Protein AF-A7S9J8-F1 (afdb_monomer)

Structure (mmCIF, N/CA/C/O backbone):
data_AF-A7S9J8-F1
#
_entry.id   AF-A7S9J8-F1
#
loop_
_atom_site.group_PDB
_atom_site.id
_atom_site.type_symbol
_atom_site.label_atom_id
_atom_site.label_alt_id
_atom_site.label_comp_id
_atom_site.label_asym_id
_atom_site.label_entity_id
_atom_site.label_seq_id
_atom_site.pdbx_PDB_ins_code
_atom_site.Cartn_x
_atom_site.Cartn_y
_atom_site.Cartn_z
_atom_site.occupancy
_atom_site.B_iso_or_equiv
_atom_site.auth_seq_id
_atom_site.auth_comp_id
_atom_site.auth_asym_id
_atom_site.auth_atom_id
_atom_site.pdbx_PDB_model_num
ATOM 1 N N . GLY A 1 1 ? 16.581 -8.876 4.668 1.00 65.31 1 GLY A N 1
ATOM 2 C CA . GLY A 1 1 ? 16.088 -7.939 3.644 1.00 65.31 1 GLY A CA 1
ATOM 3 C C . GLY A 1 1 ? 16.316 -8.502 2.258 1.00 65.31 1 GLY A C 1
ATOM 4 O O . GLY A 1 1 ? 17.379 -8.290 1.707 1.00 65.31 1 GLY A O 1
ATOM 5 N N . SER A 1 2 ? 15.348 -9.242 1.714 1.00 79.88 2 SER A N 1
ATOM 6 C CA . SER A 1 2 ? 15.428 -9.821 0.358 1.00 79.88 2 SER A CA 1
ATOM 7 C C . SER A 1 2 ? 14.514 -9.099 -0.648 1.00 79.88 2 SER A C 1
ATOM 9 O O . SER A 1 2 ? 14.143 -9.685 -1.655 1.00 79.88 2 SER A O 1
ATOM 11 N N . GLY A 1 3 ? 14.039 -7.891 -0.320 1.00 80.19 3 GLY A N 1
ATOM 12 C CA . GLY A 1 3 ? 13.184 -7.082 -1.200 1.00 80.19 3 GLY A CA 1
ATOM 13 C C . GLY A 1 3 ? 11.688 -7.427 -1.231 1.00 80.19 3 GLY A C 1
ATOM 14 O O . GLY A 1 3 ? 10.945 -6.751 -1.925 1.00 80.19 3 GLY A O 1
ATOM 15 N N . LYS A 1 4 ? 11.202 -8.418 -0.468 1.00 83.88 4 LYS A N 1
ATOM 16 C CA . LYS A 1 4 ? 9.772 -8.810 -0.482 1.00 83.88 4 LYS A CA 1
ATOM 17 C C . LYS A 1 4 ? 8.818 -7.652 -0.161 1.00 83.88 4 LYS A C 1
ATOM 19 O O . LYS A 1 4 ? 7.869 -7.429 -0.900 1.00 83.88 4 LYS A O 1
ATOM 24 N N . SER A 1 5 ? 9.109 -6.886 0.892 1.00 81.94 5 SER A N 1
ATOM 25 C CA . SER A 1 5 ? 8.307 -5.710 1.262 1.00 81.94 5 SER A CA 1
ATOM 26 C C . SER A 1 5 ? 8.388 -4.601 0.207 1.00 81.94 5 SER A C 1
ATOM 28 O O . SER A 1 5 ? 7.408 -3.910 -0.030 1.00 81.94 5 SER A O 1
ATOM 30 N N . THR A 1 6 ? 9.528 -4.467 -0.476 1.00 84.25 6 THR A N 1
ATOM 31 C CA . THR A 1 6 ? 9.696 -3.523 -1.590 1.00 84.25 6 THR A CA 1
ATOM 32 C C . THR A 1 6 ? 8.826 -3.912 -2.786 1.00 84.25 6 THR A C 1
ATOM 34 O O . THR A 1 6 ? 8.196 -3.049 -3.383 1.00 84.25 6 THR A O 1
ATOM 37 N N . VAL A 1 7 ? 8.744 -5.207 -3.112 1.00 83.69 7 VAL A N 1
ATOM 38 C CA . VAL A 1 7 ? 7.869 -5.712 -4.185 1.00 83.69 7 VAL A CA 1
ATOM 39 C C . VAL A 1 7 ? 6.395 -5.493 -3.840 1.00 83.69 7 VAL A C 1
ATOM 41 O O . VAL A 1 7 ? 5.646 -5.025 -4.692 1.00 83.69 7 VAL A O 1
ATOM 44 N N . ALA A 1 8 ? 5.990 -5.770 -2.597 1.00 82.31 8 ALA A N 1
ATOM 45 C CA . ALA A 1 8 ? 4.624 -5.509 -2.142 1.00 82.31 8 ALA A CA 1
ATOM 46 C C . ALA A 1 8 ? 4.257 -4.020 -2.273 1.00 82.31 8 ALA A C 1
ATOM 48 O O . ALA A 1 8 ? 3.253 -3.691 -2.894 1.00 82.31 8 ALA A O 1
ATOM 49 N N . ALA A 1 9 ? 5.132 -3.117 -1.819 1.00 82.06 9 ALA A N 1
ATOM 50 C CA . ALA A 1 9 ? 4.886 -1.679 -1.904 1.00 82.06 9 ALA A CA 1
ATOM 51 C C . ALA A 1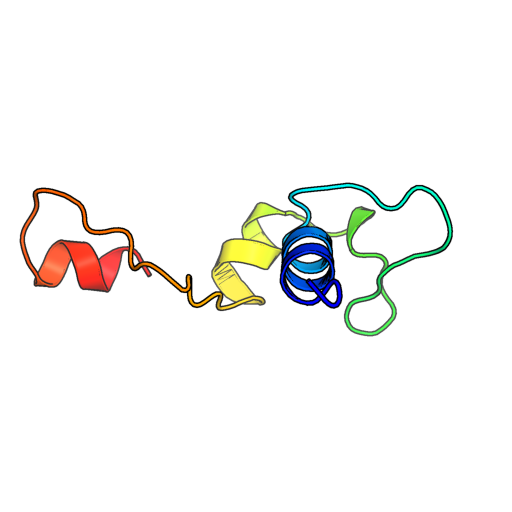 9 ? 4.808 -1.148 -3.353 1.00 82.06 9 ALA A C 1
ATOM 53 O O . ALA A 1 9 ? 4.088 -0.188 -3.621 1.00 82.06 9 ALA A O 1
ATOM 54 N N . LEU A 1 10 ? 5.521 -1.767 -4.302 1.00 82.94 10 LEU A N 1
ATOM 55 C CA . LEU A 1 10 ? 5.398 -1.450 -5.731 1.00 82.94 10 LEU A CA 1
ATOM 56 C C . LEU A 1 10 ? 4.067 -1.942 -6.321 1.00 82.94 10 LEU A C 1
ATOM 58 O O . LEU A 1 10 ? 3.473 -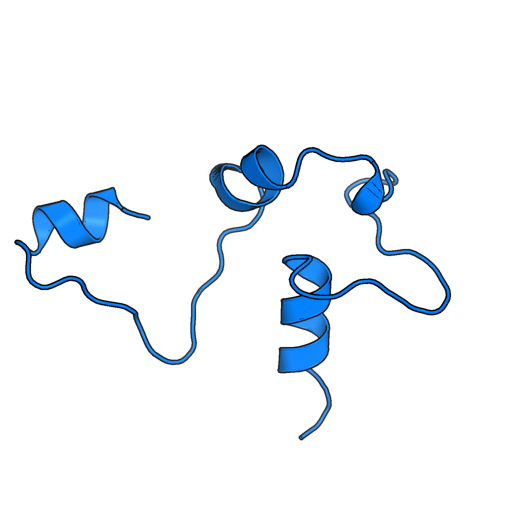1.235 -7.131 1.00 82.94 10 LEU A O 1
ATOM 62 N N . LEU A 1 11 ? 3.576 -3.116 -5.904 1.00 82.19 11 LEU A N 1
ATOM 63 C CA . LEU A 1 11 ? 2.269 -3.646 -6.324 1.00 82.19 11 LEU A CA 1
ATOM 64 C C . LEU A 1 11 ? 1.109 -2.791 -5.804 1.00 82.19 11 LEU A C 1
ATOM 66 O O . LEU A 1 11 ? 0.164 -2.520 -6.538 1.00 82.19 11 LEU A O 1
ATOM 70 N N . GLU A 1 12 ? 1.212 -2.313 -4.565 1.00 76.25 12 GLU A N 1
ATOM 71 C CA . GLU A 1 12 ? 0.251 -1.379 -3.962 1.00 76.25 12 GLU A CA 1
ATOM 72 C C . GLU A 1 12 ? 0.385 0.055 -4.489 1.00 76.25 12 GLU A C 1
ATOM 74 O O . GLU A 1 12 ? -0.401 0.941 -4.135 1.00 76.25 12 GLU A O 1
ATOM 79 N N . ARG A 1 13 ? 1.383 0.285 -5.354 1.00 77.69 13 ARG A N 1
ATOM 80 C CA . ARG A 1 13 ? 1.699 1.577 -5.961 1.00 77.69 13 ARG A CA 1
ATOM 81 C C . ARG A 1 13 ? 1.992 2.663 -4.914 1.00 77.69 13 ARG A C 1
ATOM 83 O O . ARG A 1 13 ? 1.744 3.844 -5.145 1.00 77.69 13 ARG A O 1
ATOM 90 N N . PHE A 1 14 ? 2.571 2.274 -3.775 1.00 78.38 14 PHE A N 1
ATOM 91 C CA . PHE A 1 14 ? 3.184 3.211 -2.826 1.00 78.38 14 PHE A CA 1
ATOM 92 C C . PHE A 1 14 ? 4.474 3.832 -3.382 1.00 78.38 14 PHE A C 1
ATOM 94 O O . PHE A 1 14 ? 4.878 4.906 -2.940 1.00 78.38 14 PHE A O 1
ATOM 101 N N . TYR A 1 15 ? 5.091 3.184 -4.375 1.00 80.81 15 TYR A N 1
ATOM 102 C CA . TYR A 1 15 ? 6.243 3.689 -5.120 1.00 80.81 15 TYR A CA 1
ATOM 103 C C . TYR A 1 15 ? 6.058 3.465 -6.624 1.00 80.81 15 TYR A C 1
ATOM 105 O O . TYR A 1 15 ? 5.376 2.527 -7.038 1.00 80.81 15 TYR A O 1
ATOM 113 N N . GLU A 1 16 ? 6.706 4.295 -7.442 1.00 77.12 16 GLU A N 1
ATOM 114 C CA . GLU A 1 16 ? 6.782 4.085 -8.890 1.00 77.12 16 GLU A CA 1
ATOM 115 C C . GLU A 1 16 ? 8.054 3.327 -9.284 1.00 77.12 16 GLU A C 1
ATOM 117 O O . GLU A 1 16 ? 9.113 3.477 -8.673 1.00 77.12 16 GLU A O 1
ATOM 122 N N . VAL A 1 17 ? 7.960 2.510 -10.335 1.00 81.50 17 VAL A N 1
ATOM 123 C CA . VAL A 1 17 ? 9.122 1.816 -10.900 1.00 81.50 17 VAL A CA 1
ATOM 124 C C . VAL A 1 17 ? 9.982 2.779 -11.720 1.00 81.50 17 VAL A C 1
ATOM 126 O O . VAL A 1 17 ? 9.481 3.488 -12.588 1.00 81.50 17 VAL A O 1
ATOM 129 N N . HIS A 1 18 ? 11.298 2.766 -11.498 1.00 79.88 18 HIS A N 1
ATOM 130 C CA . HIS A 1 18 ? 12.237 3.571 -12.292 1.00 79.88 18 HIS A CA 1
ATOM 131 C C . HIS A 1 18 ? 12.477 2.998 -13.700 1.00 79.88 18 HIS A C 1
ATOM 133 O O . HIS A 1 18 ? 12.689 3.751 -14.647 1.00 79.88 18 HIS A O 1
ATOM 139 N N . HIS A 1 19 ? 12.420 1.670 -13.852 1.00 85.06 19 HIS A N 1
ATOM 140 C CA . HIS A 1 19 ? 12.568 0.970 -15.130 1.00 85.06 19 HIS A CA 1
ATOM 141 C C . HIS A 1 19 ? 11.627 -0.239 -15.203 1.00 85.06 19 HIS A C 1
ATOM 143 O O . HIS A 1 19 ? 11.359 -0.888 -14.192 1.00 85.06 19 HIS A O 1
ATOM 149 N N . GLY A 1 20 ? 11.163 -0.566 -16.413 1.00 87.56 20 GLY A N 1
ATOM 150 C CA . GLY A 1 20 ? 10.208 -1.651 -16.649 1.00 87.56 20 GLY A CA 1
ATOM 151 C C . GLY A 1 20 ? 8.754 -1.238 -16.404 1.00 87.56 20 GLY A C 1
ATOM 152 O O . GLY A 1 20 ? 8.411 -0.056 -16.450 1.00 87.56 20 GLY A O 1
ATOM 153 N N . ARG A 1 21 ? 7.890 -2.233 -16.196 1.00 88.44 21 ARG A N 1
ATOM 154 C CA . ARG A 1 21 ? 6.470 -2.050 -15.875 1.00 88.44 21 ARG A CA 1
ATOM 155 C C . ARG A 1 21 ? 5.953 -3.202 -15.031 1.00 88.44 21 ARG A C 1
ATOM 157 O O . ARG A 1 21 ? 6.439 -4.324 -15.155 1.00 88.44 21 ARG A O 1
ATOM 164 N N . VAL A 1 22 ? 4.950 -2.904 -14.216 1.00 87.69 22 VAL A N 1
ATOM 165 C CA . VAL A 1 22 ? 4.161 -3.891 -13.482 1.00 87.69 22 VAL A CA 1
ATOM 166 C C . VAL A 1 22 ? 2.794 -3.928 -14.141 1.00 87.69 22 VAL A C 1
ATOM 168 O O . VAL A 1 22 ? 2.197 -2.877 -14.375 1.00 87.69 22 VAL A O 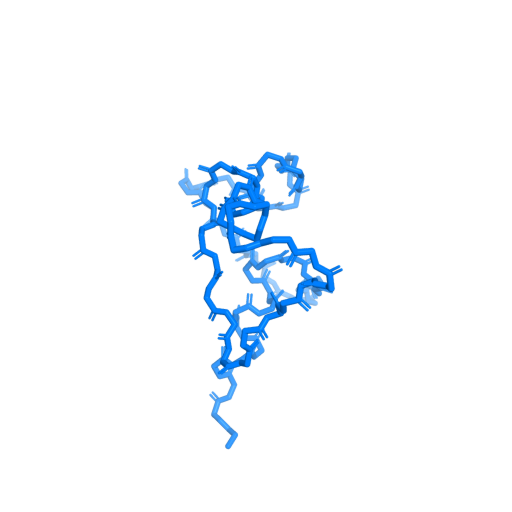1
ATOM 171 N N . THR A 1 23 ? 2.321 -5.123 -14.477 1.00 89.75 23 THR A N 1
ATOM 172 C CA . THR A 1 23 ? 1.042 -5.292 -15.166 1.00 89.75 23 THR A CA 1
ATOM 173 C C . THR A 1 23 ? 0.080 -6.125 -14.341 1.00 89.75 23 THR A C 1
ATOM 175 O O . THR A 1 23 ? 0.483 -7.147 -13.787 1.00 89.75 23 THR A O 1
ATOM 178 N N . LEU A 1 24 ? -1.188 -5.729 -14.340 1.00 86.75 24 LEU A N 1
ATOM 179 C CA . LEU A 1 24 ? -2.318 -6.529 -13.888 1.00 86.75 24 LEU A CA 1
ATOM 180 C C . LEU A 1 24 ? -3.107 -6.949 -15.132 1.00 86.75 24 LEU A C 1
ATOM 182 O O . LEU A 1 24 ? -3.558 -6.090 -15.885 1.00 86.75 24 LEU A O 1
ATOM 186 N N . ASP A 1 25 ? -3.203 -8.253 -15.392 1.00 86.81 25 ASP A N 1
ATOM 187 C CA . ASP A 1 25 ? -3.876 -8.811 -16.579 1.00 86.81 25 ASP A CA 1
ATOM 188 C C . ASP A 1 25 ? -3.441 -8.176 -17.916 1.00 86.81 25 ASP A C 1
ATOM 190 O O . ASP A 1 25 ? -4.223 -8.000 -18.846 1.00 86.81 25 ASP A O 1
ATOM 194 N N . GLY A 1 26 ? -2.157 -7.817 -18.017 1.00 88.50 26 GLY A N 1
ATOM 195 C CA . GLY A 1 26 ? -1.573 -7.191 -19.206 1.00 88.50 26 GLY A CA 1
ATOM 196 C C . GLY A 1 26 ? -1.721 -5.667 -19.280 1.00 88.50 26 GLY A C 1
ATOM 197 O O . GLY A 1 26 ? -1.052 -5.052 -20.109 1.00 88.50 26 GLY A O 1
ATOM 198 N N . TYR A 1 27 ? -2.501 -5.049 -18.390 1.00 88.50 27 TYR A N 1
ATOM 199 C CA . TYR A 1 27 ? -2.612 -3.594 -18.259 1.00 88.50 27 TYR A CA 1
ATOM 200 C C . TYR A 1 27 ? -1.561 -3.056 -17.297 1.00 88.50 27 TYR A C 1
ATOM 202 O O . TYR A 1 27 ? -1.346 -3.623 -16.227 1.00 88.50 27 TYR A O 1
ATOM 210 N N . ASP A 1 28 ? -0.895 -1.961 -17.656 1.00 89.25 28 ASP A N 1
ATOM 211 C CA . ASP A 1 28 ? 0.063 -1.312 -16.763 1.00 89.25 28 ASP A CA 1
ATOM 212 C C . ASP A 1 28 ? -0.663 -0.723 -15.546 1.00 89.25 28 ASP A C 1
ATOM 214 O O . ASP A 1 28 ? -1.625 0.029 -15.692 1.00 89.25 28 ASP A O 1
ATOM 218 N N . ILE A 1 29 ? -0.194 -1.020 -14.331 1.00 88.44 29 ILE A N 1
ATOM 219 C CA . ILE A 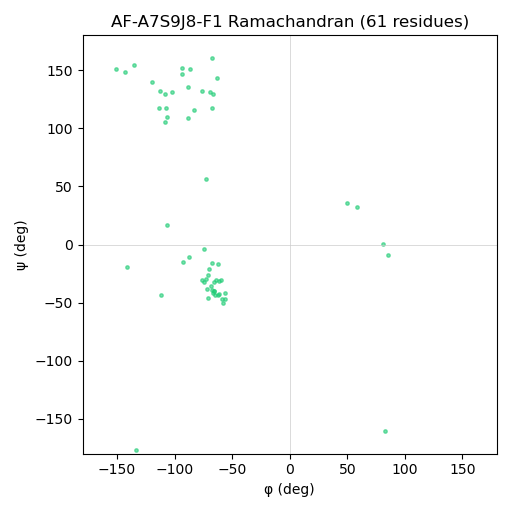1 29 ? -0.843 -0.539 -13.099 1.00 88.44 29 ILE A CA 1
ATOM 220 C C . ILE A 1 29 ? -0.856 0.992 -12.970 1.00 88.44 29 ILE A C 1
ATOM 222 O O . ILE A 1 29 ? -1.610 1.545 -12.166 1.00 88.44 29 ILE A O 1
ATOM 226 N N . ARG A 1 30 ? -0.018 1.699 -13.741 1.00 86.38 30 ARG A N 1
ATOM 227 C CA . ARG A 1 30 ? -0.007 3.167 -13.807 1.00 86.38 30 ARG A CA 1
ATOM 228 C C . ARG A 1 30 ? -1.231 3.729 -14.527 1.00 86.38 30 ARG A C 1
ATOM 230 O O . ARG A 1 30 ? -1.627 4.853 -14.229 1.00 86.38 30 ARG A O 1
ATOM 237 N N . GLU A 1 31 ? -1.829 2.946 -15.421 1.00 87.81 31 GLU A N 1
ATOM 238 C CA . GLU A 1 31 ? -3.007 3.306 -16.220 1.00 87.81 31 GLU A CA 1
ATOM 239 C C . GLU A 1 31 ? -4.330 2.991 -15.499 1.00 87.81 31 GLU A C 1
ATOM 241 O O . GLU A 1 31 ? -5.394 3.426 -15.933 1.00 87.81 31 GLU A O 1
ATOM 246 N N . LEU A 1 32 ? -4.269 2.258 -14.384 1.00 86.81 32 LEU A N 1
ATOM 247 C CA . LEU A 1 32 ? -5.425 1.851 -13.586 1.00 86.81 32 LEU A CA 1
ATOM 248 C C . LEU A 1 32 ? -5.701 2.845 -12.445 1.00 86.81 32 LEU A C 1
ATOM 250 O O . LEU A 1 32 ? -4.780 3.484 -11.923 1.00 86.81 32 LEU A O 1
ATOM 254 N N . ASP A 1 33 ? -6.97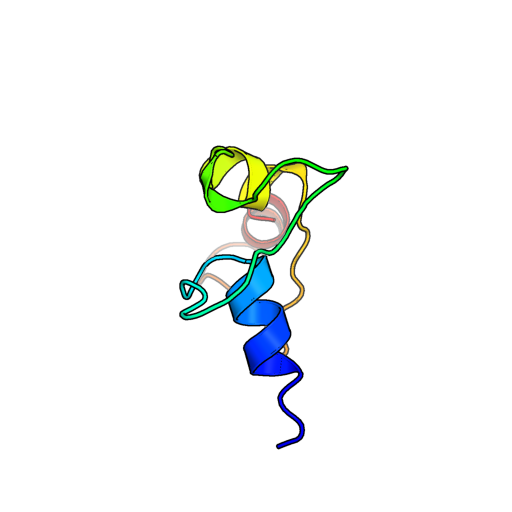0 2.953 -12.031 1.00 85.25 33 ASP A N 1
ATOM 255 C CA . ASP A 1 33 ? -7.382 3.772 -10.883 1.00 85.25 33 ASP A CA 1
ATOM 256 C C . ASP A 1 33 ? -6.832 3.168 -9.571 1.00 85.25 33 ASP A C 1
ATOM 258 O O . ASP A 1 33 ? -7.225 2.057 -9.192 1.00 85.25 33 ASP A O 1
ATOM 262 N N . PRO A 1 34 ? -5.963 3.889 -8.834 1.00 81.44 34 PRO A N 1
ATOM 263 C CA . PRO A 1 34 ? -5.392 3.404 -7.579 1.00 81.44 34 PRO A CA 1
ATOM 264 C C . PRO A 1 34 ? -6.429 3.080 -6.493 1.00 81.44 34 PRO A C 1
ATOM 266 O O . PRO A 1 34 ? -6.181 2.225 -5.643 1.00 81.44 34 PRO A O 1
ATOM 269 N N . THR A 1 35 ? -7.567 3.776 -6.479 1.00 83.88 35 THR A N 1
ATOM 270 C CA . THR A 1 35 ? -8.645 3.584 -5.497 1.00 83.88 35 THR A CA 1
ATOM 271 C C . THR A 1 35 ? -9.355 2.263 -5.743 1.00 83.88 35 THR A C 1
ATOM 273 O O . THR A 1 35 ? -9.534 1.478 -4.815 1.00 83.88 35 THR A O 1
ATOM 276 N N . TRP A 1 36 ? -9.690 1.984 -7.004 1.00 87.75 36 TRP A N 1
ATOM 277 C CA . TRP A 1 36 ? -10.267 0.706 -7.414 1.00 87.75 36 TRP A CA 1
ATOM 278 C C . TRP A 1 36 ? -9.303 -0.456 -7.154 1.00 87.75 36 TRP A C 1
ATOM 280 O O . TRP A 1 36 ? -9.699 -1.477 -6.592 1.00 87.75 36 TRP A O 1
ATOM 290 N N . MET A 1 37 ? -8.018 -0.280 -7.479 1.00 85.25 37 MET A N 1
ATOM 291 C CA . MET A 1 37 ? -7.008 -1.309 -7.232 1.00 85.25 37 MET A CA 1
ATOM 292 C C . MET A 1 37 ? -6.923 -1.693 -5.750 1.00 85.25 37 MET A C 1
ATOM 294 O O . MET A 1 37 ? -6.997 -2.878 -5.427 1.00 85.25 37 MET A O 1
ATOM 298 N N . ARG A 1 38 ? -6.806 -0.709 -4.846 1.00 83.12 38 ARG A N 1
ATOM 299 C CA . ARG A 1 38 ? -6.700 -0.959 -3.396 1.00 83.12 38 ARG A CA 1
ATOM 300 C C . ARG A 1 38 ? -8.009 -1.411 -2.750 1.00 83.12 38 ARG A C 1
ATOM 302 O O . ARG A 1 38 ? -7.964 -2.109 -1.750 1.00 83.12 38 ARG A O 1
ATOM 309 N N . GLY A 1 39 ? -9.157 -0.992 -3.282 1.00 81.94 39 GLY A N 1
ATOM 310 C CA . GLY A 1 39 ? -10.463 -1.286 -2.686 1.00 81.94 39 GLY A CA 1
ATOM 311 C C . GLY A 1 39 ? -11.146 -2.548 -3.214 1.00 81.94 39 GLY A C 1
ATOM 312 O O . GLY A 1 39 ? -12.134 -2.983 -2.633 1.00 81.94 39 GLY A O 1
ATOM 313 N N . SER A 1 40 ? -10.709 -3.109 -4.346 1.00 81.12 40 SER A N 1
ATOM 314 C CA . SER A 1 40 ? -11.451 -4.205 -4.997 1.00 81.12 40 SER A CA 1
ATOM 315 C C . SER A 1 40 ? -10.592 -5.308 -5.604 1.00 81.12 40 SER A C 1
ATOM 317 O O . SER A 1 40 ? -11.107 -6.397 -5.841 1.00 81.12 40 SER A O 1
ATOM 319 N N . VAL A 1 41 ? -9.309 -5.056 -5.869 1.00 81.50 41 VAL A N 1
ATOM 320 C CA . VAL A 1 41 ? -8.436 -6.024 -6.552 1.00 81.50 41 VAL A CA 1
ATOM 321 C C . VAL A 1 41 ? -7.364 -6.572 -5.618 1.00 81.50 41 VAL A C 1
ATOM 323 O O . VAL A 1 41 ? -7.093 -7.771 -5.617 1.00 81.50 41 VAL A O 1
ATOM 326 N N . ILE A 1 42 ? -6.742 -5.701 -4.824 1.00 82.75 42 ILE A N 1
ATOM 327 C CA . ILE A 1 42 ? -5.626 -6.052 -3.949 1.00 82.75 42 ILE A CA 1
ATOM 328 C C . ILE A 1 42 ? -6.121 -6.079 -2.505 1.00 82.75 42 ILE A C 1
ATOM 330 O O . ILE A 1 42 ? -6.370 -5.037 -1.912 1.00 82.75 42 ILE A O 1
ATOM 334 N N . GLY A 1 43 ? -6.211 -7.276 -1.923 1.00 77.88 43 GLY A N 1
ATOM 335 C CA . GLY A 1 43 ? -6.321 -7.445 -0.475 1.00 77.88 43 GLY A CA 1
ATOM 336 C C . GLY A 1 43 ? -4.928 -7.532 0.141 1.00 77.88 43 GLY A C 1
ATOM 337 O O . GLY A 1 43 ? -4.232 -8.529 -0.060 1.00 77.88 43 GLY A O 1
ATOM 338 N N . TYR A 1 44 ? -4.506 -6.500 0.872 1.00 76.56 44 TYR A N 1
ATOM 339 C CA . TYR A 1 44 ? -3.205 -6.483 1.538 1.00 76.56 44 TYR A CA 1
ATOM 340 C C . TYR A 1 44 ? -3.329 -6.766 3.034 1.00 76.56 44 TYR A C 1
ATOM 342 O O . TYR A 1 44 ? -4.134 -6.166 3.742 1.00 76.56 44 TYR A O 1
ATOM 350 N N . ILE A 1 45 ? -2.496 -7.684 3.523 1.00 75.81 45 ILE A N 1
ATOM 351 C CA . ILE A 1 45 ? -2.406 -8.023 4.942 1.00 75.81 45 ILE A CA 1
ATOM 352 C C . ILE A 1 45 ? -1.082 -7.466 5.459 1.00 75.81 45 ILE A C 1
ATOM 354 O O . ILE A 1 45 ? -0.010 -8.007 5.175 1.00 75.81 45 ILE A O 1
ATOM 358 N N . HIS A 1 46 ? -1.161 -6.373 6.217 1.00 69.94 46 HIS A N 1
ATOM 359 C CA . HIS A 1 46 ? -0.001 -5.786 6.880 1.00 69.94 46 HIS A CA 1
ATOM 360 C C . HIS A 1 46 ? 0.590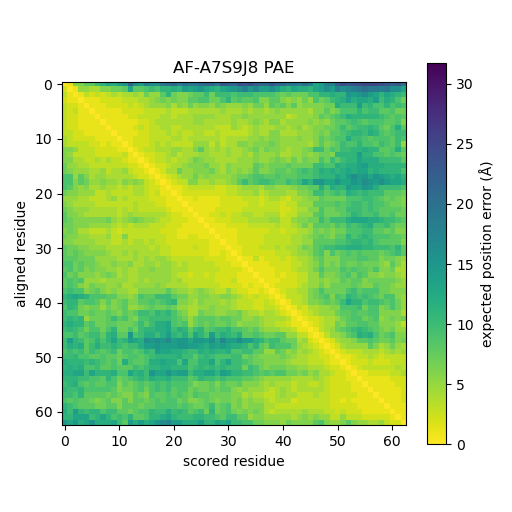 -6.767 7.909 1.00 69.94 46 HIS A C 1
ATOM 362 O O . HIS A 1 46 ? -0.144 -7.470 8.602 1.00 69.94 46 HIS A O 1
ATOM 368 N N . GLN A 1 47 ? 1.925 -6.793 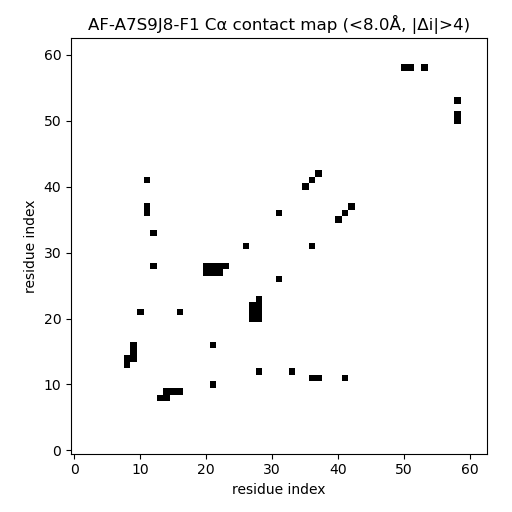8.042 1.00 68.44 47 GLN A N 1
ATOM 369 C CA . GLN A 1 47 ? 2.600 -7.593 9.080 1.00 68.44 47 GLN A CA 1
ATOM 370 C C . GLN A 1 47 ? 2.210 -7.157 10.501 1.00 68.44 47 GLN A C 1
ATOM 372 O O . GLN A 1 47 ? 2.152 -7.994 11.398 1.00 68.44 47 GLN A O 1
ATOM 377 N N . GLU A 1 48 ? 1.917 -5.868 10.685 1.00 74.88 48 GLU A N 1
ATOM 378 C CA . GLU A 1 48 ? 1.337 -5.304 11.903 1.00 74.88 48 GLU A CA 1
ATOM 379 C C . GLU A 1 48 ? -0.076 -4.797 11.576 1.00 74.88 48 GLU A C 1
ATOM 381 O O . GLU A 1 48 ? -0.218 -3.922 10.716 1.00 74.88 48 GLU A O 1
ATOM 386 N N . PRO A 1 49 ? -1.135 -5.344 12.199 1.00 73.75 49 PRO A N 1
ATOM 387 C CA . PRO A 1 49 ? -2.499 -4.919 11.917 1.00 73.75 49 PRO A CA 1
ATOM 388 C C . PRO A 1 49 ? -2.745 -3.501 12.442 1.00 73.75 49 PRO A C 1
ATOM 390 O O . PRO A 1 49 ? -2.460 -3.192 13.600 1.00 73.75 49 PRO A O 1
ATOM 393 N N . LEU A 1 50 ? -3.319 -2.646 11.596 1.00 82.00 50 LEU A N 1
ATOM 394 C CA . LEU A 1 50 ? -3.787 -1.318 11.985 1.00 82.00 50 LEU A CA 1
ATOM 395 C C . LEU A 1 50 ? -5.184 -1.444 12.596 1.00 82.00 50 LEU A C 1
ATOM 397 O O . LEU A 1 50 ? -6.127 -1.839 11.916 1.00 82.00 50 LEU A O 1
ATOM 401 N N . LEU A 1 51 ? -5.305 -1.108 13.881 1.00 86.38 51 LEU A N 1
ATOM 402 C CA . LEU A 1 51 ? -6.581 -1.058 14.590 1.00 86.38 51 LEU A CA 1
ATOM 403 C C . LEU A 1 51 ? -6.912 0.387 14.952 1.00 86.38 51 LEU A C 1
ATOM 405 O O . LEU A 1 51 ? -6.085 1.115 15.503 1.00 86.38 51 LEU A O 1
ATOM 409 N N . PHE A 1 52 ? -8.144 0.791 14.672 1.00 86.94 52 PHE A N 1
ATOM 410 C CA . PHE A 1 52 ? -8.684 2.075 15.089 1.00 86.94 52 PHE A CA 1
ATOM 411 C C . PHE A 1 52 ? -9.270 1.963 16.5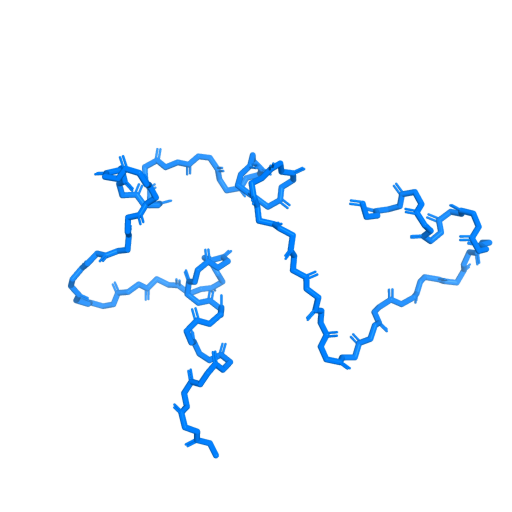00 1.00 86.94 52 PHE A C 1
ATOM 413 O O . PHE A 1 52 ? -9.768 0.906 16.893 1.00 86.94 52 PHE A O 1
ATOM 420 N N . SER A 1 53 ? -9.255 3.069 17.256 1.00 92.38 53 SER A N 1
ATOM 421 C CA . SER A 1 53 ? -9.862 3.170 18.596 1.00 92.38 53 SER A CA 1
ATOM 422 C C . SER A 1 53 ? -11.401 3.213 18.526 1.00 92.38 53 SER A C 1
ATOM 424 O O . SER A 1 53 ? -12.035 4.162 18.985 1.00 92.38 53 SER A O 1
ATOM 426 N N . THR A 1 54 ? -11.994 2.198 17.906 1.00 91.69 54 THR A N 1
ATOM 427 C CA . THR A 1 54 ? -13.428 2.027 17.646 1.00 91.69 54 THR A CA 1
ATOM 428 C C . THR A 1 54 ? -13.851 0.603 18.032 1.00 91.69 54 THR A C 1
ATOM 430 O O . THR A 1 54 ? -13.055 -0.168 18.575 1.00 91.69 54 THR A O 1
ATOM 433 N N . SER A 1 55 ? -15.109 0.223 17.807 1.00 94.31 55 SER A N 1
ATOM 434 C CA . SER A 1 55 ? -15.568 -1.139 18.102 1.00 94.31 55 SER A CA 1
ATOM 435 C C . SER A 1 55 ? -14.923 -2.195 17.187 1.00 94.31 55 SER A C 1
ATOM 437 O O . SER A 1 55 ? -14.451 -1.908 16.085 1.00 94.31 55 SER A O 1
ATOM 439 N N . ILE A 1 56 ? -14.958 -3.463 17.613 1.00 89.62 56 ILE A N 1
ATOM 440 C CA . ILE A 1 56 ? -14.491 -4.606 16.803 1.00 89.62 56 ILE A CA 1
ATOM 441 C C . ILE A 1 56 ? -15.228 -4.657 15.454 1.00 89.62 56 ILE A C 1
ATOM 443 O O . ILE A 1 56 ? -14.612 -4.874 14.414 1.00 89.62 56 ILE A O 1
ATOM 447 N N . MET A 1 57 ? -16.544 -4.419 15.465 1.00 92.50 57 MET A N 1
ATOM 448 C CA . MET A 1 57 ? -17.374 -4.411 14.257 1.00 92.50 57 MET A CA 1
ATOM 449 C C . MET A 1 57 ? -16.934 -3.321 13.273 1.00 92.50 57 MET A C 1
ATOM 451 O O . MET A 1 57 ? -16.877 -3.563 12.071 1.00 92.50 57 MET A O 1
ATOM 455 N N . GLU A 1 58 ? -16.623 -2.125 13.772 1.00 89.38 58 GLU A N 1
ATOM 456 C CA . GLU A 1 58 ? -16.166 -1.012 12.933 1.00 89.38 58 GLU A CA 1
ATOM 457 C C . GLU A 1 58 ? -14.782 -1.275 12.337 1.00 89.38 58 GLU A C 1
ATOM 459 O O . GLU A 1 58 ? -14.558 -0.940 11.180 1.00 89.38 58 GLU A O 1
ATOM 464 N N . ASN A 1 59 ? -13.889 -1.940 13.077 1.00 88.38 59 ASN A N 1
ATOM 465 C CA . ASN A 1 59 ? -12.589 -2.358 12.552 1.00 88.38 59 ASN A CA 1
ATOM 466 C C . ASN A 1 59 ? -12.717 -3.409 11.436 1.00 88.38 59 ASN A C 1
ATOM 468 O O . ASN A 1 59 ? -12.011 -3.318 10.439 1.00 88.38 59 ASN A O 1
ATOM 472 N N . ILE A 1 60 ? -13.638 -4.375 11.559 1.00 87.31 60 ILE A N 1
ATOM 473 C CA . ILE A 1 60 ? -13.881 -5.378 10.504 1.00 87.31 60 ILE A CA 1
ATOM 474 C C . ILE A 1 60 ? -14.485 -4.734 9.249 1.00 87.31 60 ILE A C 1
ATOM 476 O O . ILE A 1 60 ? -14.113 -5.105 8.146 1.00 87.31 60 ILE A O 1
ATOM 480 N N . ARG A 1 61 ? -15.399 -3.766 9.404 1.00 86.38 61 ARG A N 1
ATOM 481 C CA . ARG A 1 61 ? -16.052 -3.064 8.280 1.00 86.38 61 ARG A CA 1
ATOM 482 C C . ARG A 1 61 ? -15.122 -2.168 7.460 1.00 86.38 61 ARG A C 1
ATOM 484 O O . ARG A 1 61 ? -15.539 -1.704 6.405 1.00 86.38 61 ARG A O 1
ATOM 491 N N . TYR A 1 62 ? -13.947 -1.838 7.987 1.00 82.06 62 TYR A N 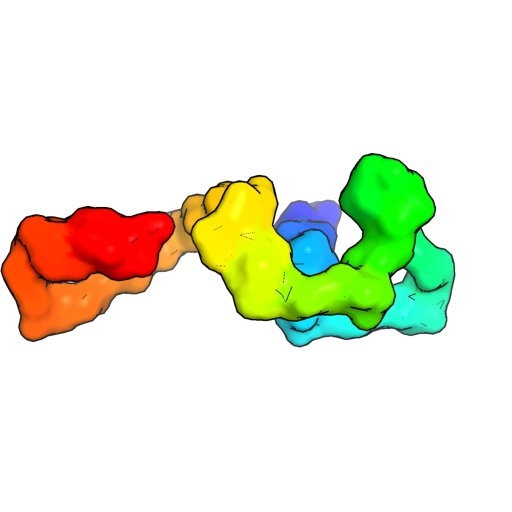1
ATOM 492 C CA . TYR A 1 62 ? -12.982 -0.987 7.299 1.00 82.06 62 TYR A CA 1
ATOM 493 C C . TYR A 1 62 ? -12.223 -1.727 6.187 1.00 82.06 62 TYR A C 1
ATOM 495 O O . TYR A 1 62 ? -11.819 -1.086 5.218 1.00 82.06 62 TYR A O 1
ATOM 503 N N . GLY A 1 63 ? -12.012 -3.039 6.350 1.00 71.56 63 GLY A N 1
ATOM 504 C CA . GLY A 1 63 ? -11.390 -3.897 5.336 1.00 71.56 63 GLY A CA 1
ATOM 505 C C . GLY A 1 63 ? -12.356 -4.256 4.219 1.00 71.56 63 GLY A C 1
ATOM 506 O O . GLY A 1 63 ? -11.864 -4.397 3.081 1.00 71.56 63 GLY A O 1
#

Nearest PDB structures (foldseek):
  5och-assembly1_B  TM=9.841E-01  e=6.402E-05  Homo sapiens
  5och-assembly4_H  TM=9.857E-01  e=1.621E-04  Homo sapiens
  5och-assembly3_F  TM=9.838E-01  e=1.621E-04  Homo sapiens
  4q7l-assembly3_C  TM=9.072E-01  e=3.506E-03  Thermotoga maritima MSB8

Sequence (63 aa):
GSGKSTVAALLERFYEVHHGRVTLDGYDIRELDPTWMRGSVIGYIHQEPLLFSTSIMENIRYG

Secondary structure (DSSP, 8-state):
--SHHHHHHHHTTSS--SSS--EETTEETTSS-HHHIIIII-----SS----SS-HHHHHHH-

Solvent-accessible surface area (backbone atoms only — not comparable to full-atom values): 4401 Å² total; per-residue (Å²): 138,89,52,62,70,58,53,51,38,45,74,74,57,77,46,81,76,93,71,88,85,58,62,58,97,83,42,50,56,86,81,49,60,67,64,56,41,59,73,75,72,48,88,81,83,64,96,67,81,88,77,67,103,63,56,74,69,58,56,60,71,71,111

Organism: Nematostella vectensis (NCBI:txid45351)

Foldseek 3Di:
DPCPVVVVCVQLVVDDDPDDFDDDVNHGVVPDDSCCCDPPPDDDDDPDDDDDPDDPVVRVVVD

pLDDT: mean 83.18, std 5.9, range [65.31, 94.31]

Radius of gyration: 14.31 Å; Cα contacts (8 Å, |Δi|>4): 27; chains: 1; bounding box: 34×14×38 Å

Mean predicted aligned error: 6.28 Å

InterPro domains:
  IPR003439 ABC transporter-like, ATP-binding domain [PF00005] (1-57)
  IPR027417 P-loop containing nucleoside triphosphate hydrolase [G3DSA:3.40.50.300] (1-63)
  IPR027417 P-loop containing nucleoside triphosphate hydrolase [SSF52540] (1-63)
  IPR039421 Type 1 protein exporter [PTHR24221] (1-63)